Protein AF-A0A9P7X390-F1 (afdb_monomer_lite)

Sequence (134 aa):
MSRVDQLKHEDNSGTGEDWVKWQSAFENFVNLLHGNTTSLFPSQRLAAAAAGHPIPNIDLADQIVWQFLAALSAIGTQQQQMSVVAEVREMILQNVQAVHSGWVADQDEAALKLANVDILLRAIGLDHTMLIAS

Foldseek 3Di:
DDVVVVVVVPDPPDDPVRVVVVQVVLVVVLVVCQPPLQVVQPCSVCVVVCVPPDDPCSLVSRLVSLLVLLVSLLPDDPVSLVRSCVNCVVLLCVLLCCLVVVVAPDPVSNVSSLVSSQSSQVSNPHHSVVVVPD

pLDDT: mean 85.57, std 12.48, range [43.12, 97.25]

Radius of gyration: 16.92 Å; chains: 1; bounding box: 43×26×49 Å

Secondary structure (DSSP, 8-state):
--HHHHHHHS-S-S-HHHHHHHHHHHHHHHHHHTTTGGGGSHHHHHHHHHTTPPPTTHHHHHHHHHHHHHHHHHHS-HHHHHHHHHHTHHHHHHHHHHHHTT-SSSHHHHHHHHHHHHHHHHHTT--GGGGT--

Structure (mmCIF, N/CA/C/O backbone):
data_AF-A0A9P7X390-F1
#
_entry.id   AF-A0A9P7X390-F1
#
loop_
_atom_site.group_PDB
_atom_site.id
_atom_site.type_symbol
_atom_site.label_atom_id
_atom_site.label_alt_id
_atom_site.label_comp_id
_atom_site.label_asym_id
_atom_site.label_entity_id
_atom_site.label_seq_id
_atom_site.pdbx_PDB_ins_code
_atom_site.Cartn_x
_atom_site.Cartn_y
_atom_site.Cartn_z
_atom_site.occupancy
_atom_site.B_iso_or_equiv
_atom_site.auth_seq_id
_atom_site.auth_comp_id
_atom_site.auth_asym_id
_atom_site.auth_atom_id
_atom_site.pdbx_PDB_model_num
ATOM 1 N N . MET A 1 1 ? 7.776 -13.120 -6.414 1.00 47.81 1 MET A N 1
ATOM 2 C CA . MET A 1 1 ? 8.473 -12.650 -7.631 1.00 47.81 1 MET A CA 1
ATOM 3 C C . MET A 1 1 ? 7.511 -12.737 -8.800 1.00 47.81 1 MET A C 1
ATOM 5 O O . MET A 1 1 ? 6.904 -13.787 -8.981 1.00 47.81 1 MET A O 1
ATOM 9 N N . SER A 1 2 ? 7.308 -11.632 -9.520 1.00 65.25 2 SER A N 1
ATOM 10 C CA . SER A 1 2 ? 6.443 -11.588 -10.707 1.00 65.25 2 SER A CA 1
ATOM 11 C C . SER A 1 2 ? 7.126 -12.286 -11.892 1.00 65.25 2 SER A C 1
ATOM 13 O O . SER A 1 2 ? 8.353 -12.272 -11.980 1.00 65.25 2 SER A O 1
ATOM 15 N N . ARG A 1 3 ? 6.358 -12.870 -12.829 1.00 63.03 3 ARG A N 1
ATOM 16 C CA . ARG A 1 3 ? 6.911 -13.528 -14.036 1.00 63.03 3 ARG A CA 1
ATOM 17 C C . ARG A 1 3 ? 7.786 -12.596 -14.875 1.00 63.03 3 ARG A C 1
ATOM 19 O O . ARG A 1 3 ? 8.716 -13.050 -15.524 1.00 63.03 3 ARG A O 1
ATOM 26 N N . VAL A 1 4 ? 7.507 -11.295 -14.840 1.00 61.97 4 VAL A N 1
ATOM 27 C CA . VAL A 1 4 ? 8.311 -10.282 -15.535 1.00 61.97 4 VAL A CA 1
ATOM 28 C C . VAL A 1 4 ? 9.718 -10.186 -14.946 1.00 61.97 4 VAL A C 1
ATOM 30 O O . VAL A 1 4 ? 10.680 -10.054 -15.693 1.00 61.97 4 VAL A O 1
ATOM 33 N N . ASP A 1 5 ? 9.862 -10.304 -13.626 1.00 59.72 5 ASP A N 1
ATOM 34 C CA . ASP A 1 5 ? 11.185 -10.288 -12.996 1.00 59.72 5 ASP A CA 1
ATOM 35 C C . ASP A 1 5 ? 11.953 -11.580 -13.262 1.00 59.72 5 ASP A C 1
ATOM 37 O O . ASP A 1 5 ? 13.169 -11.546 -13.412 1.00 59.72 5 ASP A O 1
ATOM 41 N N . GLN A 1 6 ? 11.255 -12.709 -13.408 1.00 60.59 6 GLN A N 1
ATOM 42 C CA . GLN A 1 6 ? 11.877 -13.962 -13.847 1.00 60.59 6 GLN A CA 1
ATOM 43 C C . GLN A 1 6 ? 12.430 -13.834 -15.274 1.00 60.59 6 GLN A C 1
ATOM 45 O O . GLN A 1 6 ? 13.585 -14.171 -15.507 1.00 60.59 6 GLN A O 1
ATOM 50 N N . LEU A 1 7 ? 11.668 -13.225 -16.190 1.00 56.97 7 LEU A N 1
ATOM 51 C CA . LEU A 1 7 ? 12.106 -12.982 -17.571 1.00 56.97 7 LEU A CA 1
ATOM 52 C C . LEU A 1 7 ? 13.285 -12.000 -17.682 1.00 56.97 7 LEU A C 1
ATOM 54 O O . LEU A 1 7 ? 14.071 -12.100 -18.616 1.00 56.97 7 LEU A O 1
ATOM 58 N N . LYS A 1 8 ? 13.446 -11.069 -16.733 1.00 57.38 8 LYS A N 1
ATOM 59 C CA . LYS A 1 8 ? 14.628 -10.187 -16.675 1.00 57.38 8 LYS A CA 1
ATOM 60 C C . LYS A 1 8 ? 15.903 -10.917 -16.246 1.00 57.38 8 LYS A C 1
ATOM 62 O O . LYS A 1 8 ? 16.994 -10.457 -16.573 1.00 57.38 8 LYS A O 1
ATOM 67 N N . HIS A 1 9 ? 15.775 -12.000 -15.477 1.00 56.16 9 HIS A N 1
ATOM 68 C CA . HIS A 1 9 ? 16.908 -12.754 -14.939 1.00 56.16 9 HIS A CA 1
ATOM 69 C C . HIS A 1 9 ? 17.288 -13.980 -15.790 1.00 56.16 9 HIS A C 1
ATOM 71 O O . HIS A 1 9 ? 18.435 -14.417 -15.722 1.00 56.16 9 HIS A O 1
ATOM 77 N N . GLU A 1 10 ? 16.371 -14.516 -16.601 1.00 55.31 10 GLU A N 1
ATOM 78 C CA . GLU A 1 10 ? 16.566 -15.717 -17.433 1.00 55.31 10 GLU A CA 1
ATOM 79 C C . GLU A 1 10 ? 17.129 -15.420 -18.837 1.00 55.31 10 GLU A C 1
ATOM 81 O O . GLU A 1 10 ? 16.557 -15.827 -19.836 1.00 55.31 10 GLU A O 1
ATOM 86 N N . ASP A 1 11 ? 18.290 -14.773 -18.932 1.00 50.97 11 ASP A N 1
ATOM 87 C CA . ASP A 1 11 ? 18.944 -14.404 -20.201 1.00 50.97 11 ASP A CA 1
ATOM 88 C C . ASP A 1 11 ? 18.262 -13.277 -21.001 1.00 50.97 11 ASP A C 1
ATOM 90 O O . ASP A 1 11 ? 17.048 -13.189 -21.177 1.00 50.97 11 ASP A O 1
ATOM 94 N N . ASN A 1 12 ? 19.130 -12.424 -21.541 1.00 52.00 12 ASN A N 1
ATOM 95 C CA . ASN A 1 12 ? 18.945 -11.344 -22.509 1.00 52.00 12 ASN A CA 1
ATOM 96 C C . ASN A 1 12 ? 18.047 -11.714 -23.722 1.00 52.00 12 ASN A C 1
ATOM 98 O O . ASN A 1 12 ? 18.535 -11.859 -24.842 1.00 52.00 12 ASN A O 1
ATOM 102 N N . SER A 1 13 ? 16.741 -11.893 -23.507 1.00 54.81 13 SER A N 1
A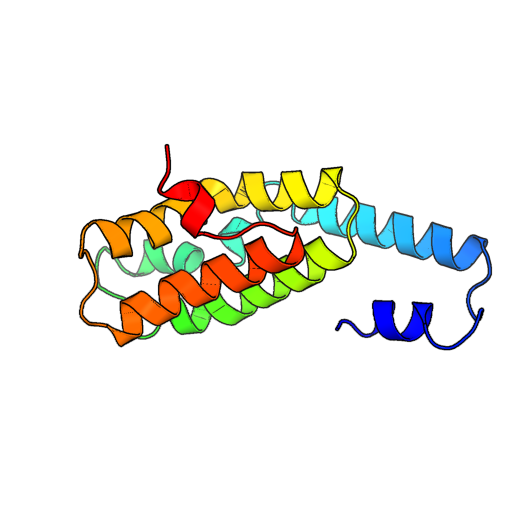TOM 103 C CA . SER A 1 13 ? 15.776 -12.419 -24.489 1.00 54.81 13 SER A CA 1
ATOM 104 C C . SER A 1 13 ? 14.818 -11.367 -25.061 1.00 54.81 13 SER A C 1
ATOM 106 O O . SER A 1 13 ? 14.140 -11.635 -26.051 1.00 54.81 13 SER A O 1
ATOM 108 N N . GLY A 1 14 ? 14.787 -10.159 -24.490 1.00 56.78 14 GLY A N 1
ATOM 109 C CA . GLY A 1 14 ? 14.093 -9.002 -25.058 1.00 56.78 14 GLY A CA 1
ATOM 110 C C . GLY A 1 14 ? 15.072 -8.073 -25.767 1.00 56.78 14 GLY A C 1
ATOM 111 O O . GLY A 1 14 ? 16.118 -7.728 -25.217 1.00 56.78 14 GLY A O 1
ATOM 112 N N . THR A 1 15 ? 14.738 -7.632 -26.978 1.00 69.94 15 THR A N 1
ATOM 113 C CA . THR A 1 15 ? 15.478 -6.530 -27.604 1.00 69.94 15 THR A CA 1
ATOM 114 C C . THR A 1 15 ? 15.272 -5.247 -26.791 1.00 69.94 15 THR A C 1
ATOM 116 O O . THR A 1 15 ? 14.284 -5.109 -26.066 1.00 69.94 15 THR A O 1
ATOM 119 N N . GLY A 1 16 ? 16.170 -4.262 -26.916 1.00 75.75 16 GLY A N 1
ATOM 120 C CA . GLY A 1 16 ? 15.984 -2.964 -26.249 1.00 75.75 16 GLY A CA 1
ATOM 121 C C . GLY A 1 16 ? 14.634 -2.304 -26.580 1.00 75.75 16 GLY A C 1
ATOM 122 O O . GLY A 1 16 ? 14.065 -1.609 -25.744 1.00 75.75 16 GLY A O 1
ATOM 123 N N . GLU A 1 17 ? 14.080 -2.584 -27.763 1.00 81.50 17 GLU A N 1
ATOM 124 C CA . GLU A 1 17 ? 12.748 -2.141 -28.181 1.00 81.50 17 GLU A CA 1
ATOM 125 C C . GLU A 1 17 ? 11.619 -2.817 -27.382 1.00 81.50 17 GLU A C 1
ATOM 127 O O . GLU A 1 17 ? 10.659 -2.151 -26.990 1.00 81.50 17 GLU A O 1
ATOM 132 N N . ASP A 1 18 ? 11.734 -4.116 -27.093 1.00 84.62 18 ASP A N 1
ATOM 133 C CA . ASP A 1 18 ? 10.741 -4.858 -26.304 1.00 84.62 18 ASP A CA 1
ATOM 134 C C . ASP A 1 18 ? 10.670 -4.337 -24.868 1.00 84.62 18 ASP A C 1
ATOM 136 O O . ASP A 1 18 ? 9.584 -4.195 -24.302 1.00 84.62 18 ASP A O 1
ATOM 140 N N . TRP A 1 19 ? 11.823 -3.978 -24.300 1.00 81.88 19 TRP A N 1
ATOM 141 C CA . TRP A 1 19 ? 11.893 -3.383 -22.969 1.00 81.88 19 TRP A CA 1
ATOM 142 C C . TRP A 1 19 ? 11.249 -1.993 -22.916 1.00 81.88 19 TRP A C 1
ATOM 144 O O . TRP A 1 19 ? 10.497 -1.694 -21.989 1.00 81.88 19 TRP A O 1
ATOM 154 N N . VAL A 1 20 ? 11.467 -1.164 -23.942 1.00 88.06 20 VAL A N 1
ATOM 155 C CA . VAL A 1 20 ? 10.802 0.143 -24.064 1.00 88.06 20 VAL A CA 1
ATOM 156 C C . VAL A 1 20 ? 9.285 -0.025 -24.176 1.00 88.06 20 VAL A C 1
ATOM 158 O O . VAL A 1 20 ? 8.542 0.654 -23.471 1.00 88.06 20 VAL A O 1
ATOM 161 N N . LYS A 1 21 ? 8.809 -0.967 -25.001 1.00 89.75 21 LYS A N 1
ATOM 162 C CA . LYS A 1 21 ? 7.371 -1.266 -25.126 1.00 89.75 21 LYS A CA 1
ATOM 163 C C . LYS A 1 21 ? 6.769 -1.731 -23.804 1.00 89.75 21 LYS A C 1
ATOM 165 O O . LYS A 1 21 ? 5.686 -1.274 -23.440 1.00 89.75 21 LYS A O 1
ATOM 170 N N . TRP A 1 22 ? 7.462 -2.616 -23.086 1.00 88.38 22 TRP A N 1
ATOM 171 C CA . TRP A 1 22 ? 7.036 -3.070 -21.765 1.00 88.38 22 TRP A CA 1
ATOM 172 C C . TRP A 1 22 ? 6.936 -1.902 -20.783 1.00 88.38 22 TRP A C 1
ATOM 174 O O . TRP A 1 22 ? 5.910 -1.754 -20.122 1.00 88.38 22 TRP A O 1
ATOM 184 N N . GLN A 1 23 ? 7.957 -1.043 -20.737 1.00 88.50 23 GLN A N 1
ATOM 185 C CA . GLN A 1 23 ? 7.997 0.107 -19.838 1.00 88.50 23 GLN A CA 1
ATOM 186 C C . GLN A 1 23 ? 6.837 1.068 -20.122 1.00 88.50 23 GLN A C 1
ATOM 188 O O . GLN A 1 23 ? 6.128 1.460 -19.199 1.00 88.50 23 GLN A O 1
ATOM 193 N N . SER A 1 24 ? 6.566 1.377 -21.394 1.00 92.25 24 SER A N 1
ATOM 194 C CA . SER A 1 24 ? 5.420 2.212 -21.771 1.00 92.25 24 SER A CA 1
ATOM 195 C C . SER A 1 24 ? 4.075 1.561 -21.429 1.00 92.25 24 SER A C 1
ATOM 197 O O . SER A 1 24 ? 3.159 2.239 -20.967 1.00 92.25 24 SER A O 1
ATOM 199 N N . ALA A 1 25 ? 3.927 0.248 -21.630 1.00 92.69 25 ALA A N 1
ATOM 200 C CA . ALA A 1 25 ? 2.711 -0.470 -21.246 1.00 92.69 25 ALA A CA 1
ATOM 201 C C . ALA A 1 25 ? 2.499 -0.452 -19.724 1.00 92.69 25 ALA A C 1
ATOM 203 O O . ALA A 1 25 ? 1.380 -0.238 -19.257 1.00 92.69 25 ALA A O 1
ATOM 204 N N . PHE A 1 26 ? 3.577 -0.625 -18.958 1.00 90.75 26 PHE A N 1
ATOM 205 C CA . PHE A 1 26 ? 3.567 -0.551 -17.504 1.00 90.75 26 PHE A CA 1
ATOM 206 C C . PHE A 1 26 ? 3.204 0.851 -17.004 1.00 90.75 26 PHE A C 1
ATOM 208 O O . PHE A 1 26 ? 2.325 0.993 -16.158 1.00 90.75 26 PHE A O 1
ATOM 215 N N . GLU A 1 27 ? 3.815 1.895 -17.564 1.00 91.88 27 GLU A N 1
ATOM 216 C CA . GLU A 1 27 ? 3.492 3.289 -17.245 1.00 91.88 27 GLU A CA 1
ATOM 217 C C . GLU A 1 27 ? 2.024 3.606 -17.518 1.00 91.88 27 GLU A C 1
ATOM 219 O O . GLU A 1 27 ? 1.34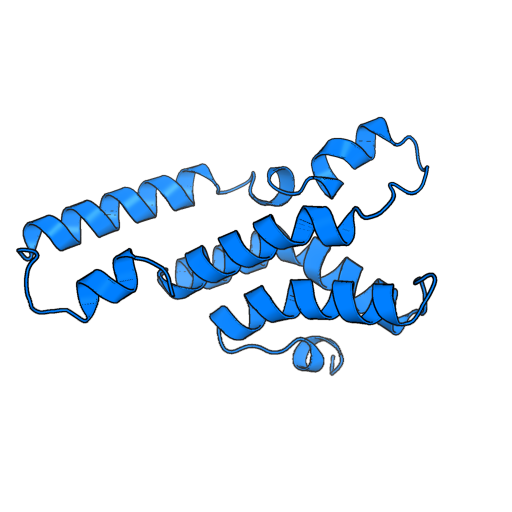2 4.151 -16.653 1.00 91.88 27 GLU A O 1
ATOM 224 N N . ASN A 1 28 ? 1.507 3.199 -18.679 1.00 93.56 28 ASN A N 1
ATOM 225 C CA . ASN A 1 28 ? 0.094 3.367 -19.007 1.00 93.56 28 ASN A CA 1
ATOM 226 C C . ASN A 1 28 ? -0.813 2.642 -18.009 1.00 93.56 28 ASN A C 1
ATOM 228 O O . ASN A 1 28 ? -1.823 3.197 -17.587 1.00 93.56 28 ASN A O 1
ATOM 232 N N . PHE A 1 29 ? -0.451 1.426 -17.599 1.00 91.81 29 PHE A N 1
ATOM 233 C CA . PHE A 1 29 ? -1.207 0.679 -16.601 1.00 91.81 29 PHE A CA 1
ATOM 234 C C . PHE A 1 29 ? -1.225 1.381 -15.237 1.00 91.81 29 PHE A C 1
ATOM 236 O O . PHE A 1 29 ? -2.294 1.560 -14.659 1.00 91.81 29 PHE A O 1
ATOM 243 N N . VAL A 1 30 ? -0.072 1.840 -14.746 1.00 89.75 30 VAL A N 1
ATOM 244 C CA . VAL A 1 30 ? 0.013 2.590 -13.481 1.00 89.75 30 VAL A CA 1
ATOM 245 C C . VAL A 1 30 ? -0.788 3.893 -13.561 1.00 89.75 30 VAL A C 1
ATOM 247 O O . VAL A 1 30 ? -1.512 4.225 -12.625 1.00 89.75 30 VAL A O 1
ATOM 250 N N . ASN A 1 31 ? -0.745 4.592 -14.697 1.00 91.00 31 ASN A N 1
ATOM 251 C CA . ASN A 1 31 ? -1.530 5.808 -14.919 1.00 91.00 31 ASN A CA 1
ATOM 252 C C . ASN A 1 31 ? -3.047 5.555 -14.920 1.00 91.00 31 ASN A C 1
ATOM 254 O O . ASN A 1 31 ? -3.807 6.443 -14.546 1.00 91.00 31 ASN A O 1
ATOM 258 N N . LEU A 1 32 ? -3.503 4.363 -15.320 1.00 91.75 32 LEU A N 1
ATOM 259 C CA . LEU A 1 32 ? -4.921 3.987 -15.239 1.00 91.75 32 LEU A CA 1
ATOM 260 C C . LEU A 1 32 ? -5.370 3.699 -13.804 1.00 91.75 32 LEU A C 1
ATOM 262 O O . LEU A 1 32 ? -6.527 3.937 -13.465 1.00 91.75 32 LEU A O 1
ATOM 266 N N . LEU A 1 33 ? -4.472 3.168 -12.973 1.00 90.38 33 LEU A N 1
ATOM 267 C CA . LEU A 1 33 ? -4.752 2.924 -11.557 1.00 90.38 33 LEU A CA 1
ATOM 268 C C . LEU A 1 33 ? -4.786 4.219 -10.746 1.00 90.38 33 LEU A C 1
ATOM 270 O O . LEU A 1 33 ? -5.501 4.298 -9.746 1.00 90.38 33 LEU A O 1
ATOM 274 N N . HIS A 1 34 ? -4.052 5.229 -11.209 1.00 88.31 34 HIS A N 1
ATOM 275 C CA . HIS A 1 34 ? -3.932 6.512 -10.543 1.00 88.31 34 HIS A CA 1
ATOM 276 C C . HIS A 1 34 ? -5.298 7.137 -10.220 1.00 88.31 34 HIS A C 1
ATOM 278 O O . HIS A 1 34 ? -6.195 7.227 -11.062 1.00 88.31 34 HIS A O 1
ATOM 284 N N . GLY A 1 35 ? -5.461 7.568 -8.973 1.00 89.56 35 GLY A N 1
ATOM 285 C CA . GLY A 1 35 ? -6.701 8.148 -8.452 1.00 89.56 35 GLY A CA 1
ATOM 286 C C . GLY A 1 35 ? -7.813 7.139 -8.145 1.00 89.56 35 GLY A C 1
ATOM 287 O O . GLY A 1 35 ? -8.853 7.539 -7.628 1.00 89.56 35 GLY A O 1
ATOM 288 N N . ASN A 1 36 ? -7.613 5.846 -8.422 1.00 91.38 36 ASN A N 1
ATOM 289 C CA . ASN A 1 36 ? -8.594 4.789 -8.164 1.00 91.38 36 ASN A CA 1
ATOM 290 C C . ASN A 1 36 ? -8.006 3.579 -7.420 1.00 91.38 36 ASN A C 1
ATOM 292 O O . ASN A 1 36 ? -8.726 2.600 -7.210 1.00 91.38 36 ASN A O 1
ATOM 296 N N . THR A 1 37 ? -6.744 3.616 -6.981 1.00 92.69 37 THR A N 1
ATOM 297 C CA . THR A 1 37 ? -6.080 2.469 -6.337 1.00 92.69 37 THR A CA 1
ATOM 298 C C . THR A 1 37 ? -6.845 1.940 -5.120 1.00 92.69 37 THR A C 1
ATOM 300 O O . THR A 1 37 ? -6.975 0.729 -4.947 1.00 92.69 37 THR A O 1
ATOM 303 N N . THR A 1 38 ? -7.442 2.817 -4.309 1.00 94.00 38 THR A N 1
ATOM 304 C CA . THR A 1 38 ? -8.238 2.415 -3.136 1.00 94.00 38 THR A CA 1
ATOM 305 C C . THR A 1 38 ? -9.505 1.638 -3.513 1.00 94.00 38 THR A C 1
ATOM 307 O O . THR A 1 38 ? -9.932 0.761 -2.769 1.00 94.00 38 THR A O 1
ATOM 310 N N . SER A 1 39 ? -10.073 1.858 -4.704 1.00 93.62 39 SER A N 1
ATOM 311 C CA . SER A 1 39 ? -11.258 1.121 -5.179 1.00 93.62 39 SER A CA 1
ATOM 312 C C . SER A 1 39 ? -10.987 -0.366 -5.454 1.00 93.62 39 SER A C 1
ATOM 314 O O . SER A 1 39 ? -11.919 -1.178 -5.520 1.00 93.62 39 SER A O 1
ATOM 316 N N . LEU A 1 40 ? -9.710 -0.755 -5.573 1.00 94.25 40 LEU A N 1
ATOM 317 C CA . LEU A 1 40 ? -9.303 -2.150 -5.729 1.00 94.25 40 LEU A CA 1
ATOM 318 C C . LEU A 1 40 ? -9.566 -2.972 -4.465 1.00 94.25 40 LEU A C 1
ATOM 320 O O . LEU A 1 40 ? -9.791 -4.179 -4.572 1.00 94.25 40 LEU A O 1
ATOM 324 N N . PHE A 1 41 ? -9.617 -2.337 -3.295 1.00 95.50 41 PHE A N 1
ATOM 325 C CA . PHE A 1 41 ? -9.847 -3.004 -2.019 1.00 95.50 41 PHE A CA 1
ATOM 326 C C . PHE A 1 41 ? -11.316 -3.412 -1.844 1.00 95.50 41 PHE A C 1
ATOM 328 O O . PHE A 1 41 ? -12.210 -2.558 -1.918 1.00 95.50 41 PHE A O 1
ATOM 335 N N . PRO A 1 42 ? -11.604 -4.708 -1.607 1.00 94.31 42 PRO A N 1
ATOM 336 C CA . PRO A 1 42 ? -12.925 -5.158 -1.183 1.00 94.31 42 PRO A CA 1
ATOM 337 C C . PRO A 1 42 ? -13.505 -4.339 -0.026 1.00 94.31 42 PRO A C 1
ATOM 339 O O . PRO A 1 42 ? -14.679 -3.975 -0.101 1.00 94.31 42 PRO A O 1
ATOM 342 N N . SER A 1 43 ? -12.699 -3.993 0.986 1.00 92.25 43 SER A N 1
ATOM 343 C CA . SER A 1 43 ? -13.133 -3.154 2.114 1.00 92.25 43 SER A CA 1
ATOM 344 C C . SER A 1 43 ? -13.727 -1.824 1.663 1.00 92.25 43 SER A C 1
ATOM 346 O O . SER A 1 43 ? -14.829 -1.471 2.075 1.00 92.25 43 SER A O 1
ATOM 348 N N . GLN A 1 44 ? -13.054 -1.123 0.751 1.00 92.19 44 GLN A N 1
ATOM 349 C CA . GLN A 1 44 ? -13.486 0.183 0.254 1.00 92.19 44 GLN A CA 1
ATOM 350 C C . GLN A 1 44 ? -14.761 0.086 -0.583 1.00 92.19 44 GLN A C 1
ATOM 352 O O . GLN A 1 44 ? -15.652 0.926 -0.465 1.00 92.19 44 GLN A O 1
ATOM 357 N N . ARG A 1 45 ? -14.900 -0.969 -1.394 1.00 91.38 45 ARG A N 1
ATOM 358 C CA . ARG A 1 45 ? -16.121 -1.178 -2.189 1.00 91.38 45 ARG A CA 1
ATOM 359 C C . ARG A 1 45 ? -17.324 -1.545 -1.331 1.00 91.38 45 ARG A C 1
ATOM 361 O O . ARG A 1 45 ? -18.444 -1.143 -1.637 1.00 91.38 45 ARG A O 1
ATOM 368 N N . LEU A 1 46 ? -17.105 -2.333 -0.282 1.00 89.50 46 LEU A N 1
ATOM 369 C CA . LEU A 1 46 ? -18.177 -2.846 0.564 1.00 89.50 46 LEU A CA 1
ATOM 370 C C . LEU A 1 46 ? -18.512 -1.922 1.739 1.00 89.50 46 LEU A C 1
ATOM 372 O O . LEU A 1 46 ? -19.601 -2.051 2.290 1.00 89.50 46 LEU A O 1
ATOM 376 N N . ALA A 1 47 ? -17.650 -0.963 2.088 1.00 84.19 47 ALA A N 1
ATOM 377 C CA . ALA A 1 47 ? -17.879 -0.016 3.181 1.00 84.19 47 ALA A CA 1
ATOM 378 C C . ALA A 1 47 ? -19.233 0.707 3.064 1.00 84.19 47 ALA A C 1
ATOM 380 O O . ALA A 1 47 ? -19.973 0.805 4.043 1.00 84.19 47 ALA A O 1
ATOM 381 N N . ALA A 1 48 ? -19.600 1.143 1.854 1.00 74.75 48 ALA A N 1
ATOM 382 C CA . ALA A 1 48 ? -20.889 1.788 1.602 1.00 74.75 48 ALA A CA 1
ATOM 383 C C . ALA A 1 48 ? -22.082 0.827 1.771 1.00 74.75 48 ALA A C 1
ATOM 385 O O . ALA A 1 48 ? -23.143 1.234 2.238 1.00 74.75 48 ALA A O 1
ATOM 386 N N . ALA A 1 49 ? -21.907 -0.450 1.419 1.00 80.50 49 ALA A N 1
ATOM 387 C CA . ALA A 1 49 ? -22.948 -1.473 1.522 1.00 80.50 49 ALA A CA 1
ATOM 388 C C . ALA A 1 49 ? -23.125 -2.003 2.954 1.00 80.50 49 ALA A C 1
ATOM 390 O O . ALA A 1 49 ? -24.211 -2.445 3.319 1.00 80.50 49 ALA A O 1
ATOM 391 N N . ALA A 1 50 ? -22.072 -1.949 3.770 1.00 81.81 50 ALA A N 1
ATOM 392 C CA . ALA A 1 50 ? -22.065 -2.505 5.116 1.00 81.81 50 ALA A CA 1
ATOM 393 C C . ALA A 1 50 ? -22.847 -1.668 6.138 1.00 81.81 50 ALA A C 1
ATOM 395 O O . ALA A 1 50 ? -23.165 -2.177 7.209 1.00 81.81 50 ALA A O 1
ATOM 396 N N . ALA A 1 51 ? -23.165 -0.401 5.842 1.00 80.81 51 ALA A N 1
ATOM 397 C CA . ALA A 1 51 ? -23.931 0.484 6.730 1.00 80.81 51 ALA A CA 1
ATOM 398 C C . ALA A 1 51 ? -23.431 0.461 8.195 1.00 80.81 51 ALA A C 1
ATOM 400 O O . ALA A 1 51 ? -24.220 0.397 9.137 1.00 80.81 51 ALA A O 1
ATOM 401 N N . GLY A 1 52 ? -22.107 0.435 8.386 1.00 75.19 52 GLY A N 1
ATOM 402 C CA . GLY A 1 52 ? -21.465 0.387 9.705 1.00 75.19 52 GLY A CA 1
ATOM 403 C C . GLY A 1 52 ? -21.410 -0.992 10.375 1.00 75.19 52 GLY A C 1
ATOM 404 O O . GLY A 1 52 ? -20.936 -1.086 11.503 1.00 75.19 52 GLY A O 1
ATOM 405 N N . HIS A 1 53 ? -21.862 -2.059 9.713 1.00 78.88 53 HIS A N 1
ATOM 406 C CA . HIS A 1 53 ? -21.739 -3.421 10.228 1.00 78.88 53 HIS A CA 1
ATOM 407 C C . HIS A 1 53 ? -20.352 -3.993 9.899 1.00 78.88 53 HIS A C 1
ATOM 409 O O . HIS A 1 53 ? -19.881 -3.824 8.770 1.00 78.88 53 HIS A O 1
ATOM 415 N N . PRO A 1 54 ? -19.694 -4.694 10.840 1.00 78.81 54 PRO A N 1
ATOM 416 C CA . PRO A 1 54 ? -18.427 -5.360 10.564 1.00 78.81 54 PRO A CA 1
ATOM 417 C C . PRO A 1 54 ? -18.591 -6.384 9.439 1.00 78.81 54 PRO A C 1
ATOM 419 O O . PRO A 1 54 ? -19.475 -7.242 9.493 1.00 78.81 54 PRO A O 1
ATOM 422 N N . ILE A 1 55 ? -17.731 -6.307 8.424 1.00 85.44 55 ILE A N 1
ATOM 423 C CA . ILE A 1 55 ? -17.679 -7.312 7.364 1.00 85.44 55 ILE A CA 1
ATOM 424 C C . ILE A 1 55 ? -16.688 -8.396 7.807 1.00 85.44 55 ILE A C 1
ATOM 426 O O . ILE A 1 55 ? -15.512 -8.087 8.016 1.00 85.44 55 ILE A O 1
ATOM 430 N N . PRO A 1 56 ? -17.116 -9.661 7.953 1.00 84.12 56 PRO A N 1
ATOM 431 C CA . PRO A 1 56 ? -16.224 -10.727 8.387 1.00 84.12 56 PRO A CA 1
ATOM 432 C C . PRO A 1 56 ? -15.113 -10.966 7.356 1.00 84.12 56 PRO A C 1
ATOM 434 O O . PRO A 1 56 ? -15.364 -10.952 6.151 1.00 84.12 56 PRO A O 1
ATOM 437 N N . ASN A 1 57 ? -13.895 -11.235 7.836 1.00 87.06 57 ASN A N 1
ATOM 438 C CA . ASN A 1 57 ? -12.714 -11.548 7.018 1.00 87.06 57 ASN A CA 1
ATOM 439 C C . ASN A 1 57 ? -12.340 -10.472 5.981 1.00 87.06 57 ASN A C 1
ATOM 441 O O . ASN A 1 57 ? -11.705 -10.781 4.971 1.00 87.06 57 ASN A O 1
ATOM 445 N N . ILE A 1 58 ? -12.725 -9.213 6.201 1.00 91.25 58 ILE A N 1
ATOM 446 C CA . ILE A 1 58 ? -12.486 -8.154 5.216 1.00 91.25 58 ILE A CA 1
ATOM 447 C C . ILE A 1 58 ? -10.996 -7.842 5.029 1.00 91.25 58 ILE A C 1
ATOM 449 O O . ILE A 1 58 ? -10.550 -7.668 3.899 1.00 91.25 58 ILE A O 1
ATOM 453 N N . ASP A 1 59 ? -10.204 -7.893 6.103 1.00 91.88 59 ASP A N 1
ATOM 454 C CA . ASP A 1 59 ? -8.747 -7.732 6.033 1.00 91.88 59 ASP A CA 1
ATOM 455 C C . ASP A 1 59 ? -8.073 -8.864 5.246 1.00 91.88 59 ASP A C 1
ATOM 457 O O . ASP A 1 59 ? -7.099 -8.641 4.525 1.00 91.88 59 ASP A O 1
ATOM 461 N N . LEU A 1 60 ? -8.615 -10.084 5.335 1.00 93.75 60 LEU A N 1
ATOM 462 C CA . LEU A 1 60 ? -8.138 -11.222 4.551 1.00 93.75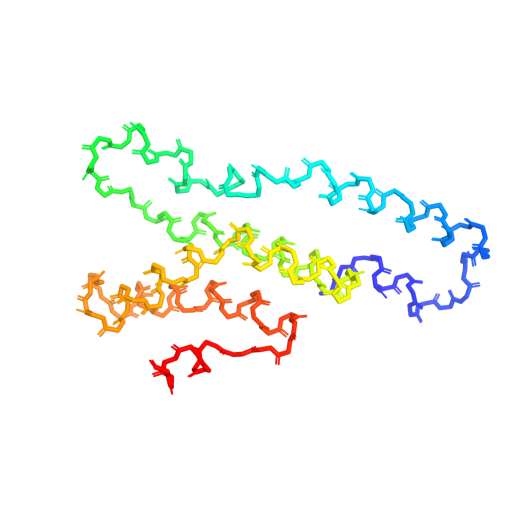 60 LEU A CA 1
ATOM 463 C C . LEU A 1 60 ? -8.477 -11.038 3.068 1.00 93.75 60 LEU A C 1
ATOM 465 O O . LEU A 1 60 ? -7.658 -11.333 2.201 1.00 93.75 60 LEU A O 1
ATOM 469 N N . ALA A 1 61 ? -9.668 -10.517 2.765 1.00 94.00 61 ALA A N 1
ATOM 470 C CA . ALA A 1 61 ? -10.066 -10.213 1.394 1.00 94.00 61 ALA A CA 1
ATOM 471 C C . ALA A 1 61 ? -9.191 -9.111 0.768 1.00 94.00 61 ALA A C 1
ATOM 473 O O . ALA A 1 61 ? -8.869 -9.182 -0.418 1.00 94.00 61 ALA A O 1
ATOM 474 N N . ASP A 1 62 ? -8.767 -8.125 1.559 1.00 96.19 62 ASP A N 1
ATOM 475 C CA . ASP A 1 62 ? -7.875 -7.049 1.122 1.00 96.19 62 ASP A CA 1
ATOM 476 C C . ASP A 1 62 ? -6.434 -7.524 0.855 1.00 96.19 62 ASP A C 1
ATOM 478 O O . ASP A 1 62 ? -5.704 -6.878 0.099 1.00 96.19 62 ASP A O 1
ATOM 482 N N . GLN A 1 63 ? -6.015 -8.668 1.409 1.00 96.25 63 GLN A N 1
ATOM 483 C CA . GLN A 1 63 ? -4.643 -9.179 1.296 1.00 96.25 63 GLN A CA 1
ATOM 484 C C . GLN A 1 63 ? -4.167 -9.319 -0.157 1.00 96.25 63 GLN A C 1
ATOM 486 O O . GLN A 1 63 ? -3.019 -8.996 -0.468 1.00 96.25 63 GLN A O 1
ATOM 491 N N . ILE A 1 64 ? -5.033 -9.768 -1.072 1.00 96.06 64 ILE A N 1
ATOM 492 C CA . ILE A 1 64 ? -4.660 -9.922 -2.487 1.00 96.06 64 ILE A CA 1
ATOM 493 C C . ILE A 1 64 ? -4.326 -8.576 -3.138 1.00 96.06 64 ILE A C 1
ATOM 495 O O . ILE A 1 64 ? -3.457 -8.501 -4.006 1.00 96.06 64 ILE A O 1
ATOM 499 N N . VAL A 1 65 ? -4.980 -7.503 -2.694 1.00 97.00 65 VAL A N 1
ATOM 500 C CA . VAL A 1 65 ? -4.743 -6.150 -3.196 1.00 97.00 65 VAL A CA 1
ATOM 501 C C . VAL A 1 65 ? -3.421 -5.628 -2.652 1.00 97.00 65 VAL A C 1
ATOM 503 O O . VAL A 1 65 ? -2.613 -5.122 -3.424 1.00 97.00 65 VAL A O 1
ATOM 506 N N . TRP A 1 66 ? -3.133 -5.852 -1.368 1.00 97.25 66 TRP A N 1
ATOM 507 C CA . TRP A 1 66 ? -1.821 -5.550 -0.789 1.00 97.25 66 TRP A CA 1
ATOM 508 C C . TRP A 1 66 ? -0.683 -6.268 -1.523 1.00 97.25 66 TRP A C 1
ATOM 510 O O . TRP A 1 66 ? 0.308 -5.644 -1.898 1.00 97.25 66 TRP A O 1
ATOM 520 N N . GLN A 1 67 ? -0.844 -7.563 -1.808 1.00 96.50 67 GLN A N 1
ATOM 521 C CA . GLN A 1 67 ? 0.129 -8.345 -2.577 1.00 96.50 67 GLN A CA 1
ATOM 522 C C . GLN A 1 67 ? 0.285 -7.836 -4.014 1.00 96.50 67 GLN A C 1
ATOM 524 O O . GLN A 1 67 ? 1.403 -7.765 -4.527 1.00 96.50 67 GLN A O 1
ATOM 529 N N . PHE A 1 68 ? -0.820 -7.466 -4.662 1.00 95.81 68 PHE A N 1
ATOM 530 C CA . PHE A 1 68 ? -0.799 -6.882 -5.997 1.00 95.81 68 PHE A CA 1
ATOM 531 C C . PHE A 1 68 ? -0.025 -5.556 -6.020 1.00 95.81 68 PHE A C 1
ATOM 533 O O . PHE A 1 68 ? 0.864 -5.392 -6.852 1.00 95.81 68 PHE A O 1
ATOM 540 N N . LEU A 1 69 ? -0.294 -4.644 -5.082 1.00 95.69 69 LEU A N 1
ATOM 541 C CA . LEU A 1 69 ? 0.403 -3.357 -4.991 1.00 95.69 69 LEU A CA 1
ATOM 542 C C . LEU A 1 69 ? 1.880 -3.515 -4.629 1.00 95.69 69 LEU A C 1
ATOM 544 O O . LEU A 1 69 ? 2.714 -2.768 -5.138 1.00 95.69 69 LEU A O 1
ATOM 548 N N . ALA A 1 70 ? 2.221 -4.505 -3.806 1.00 94.62 70 ALA A N 1
ATOM 549 C CA . ALA A 1 70 ? 3.607 -4.852 -3.515 1.00 94.62 70 ALA A CA 1
ATOM 550 C C . ALA A 1 70 ? 4.336 -5.344 -4.771 1.00 94.62 70 ALA A C 1
ATOM 552 O O . ALA A 1 70 ? 5.427 -4.871 -5.081 1.00 94.62 70 ALA A O 1
ATOM 553 N N . ALA A 1 71 ? 3.715 -6.243 -5.541 1.00 93.62 71 ALA A N 1
ATOM 554 C CA . ALA A 1 71 ? 4.272 -6.711 -6.806 1.00 93.62 71 ALA A CA 1
ATOM 555 C C . ALA A 1 71 ? 4.401 -5.575 -7.833 1.00 93.62 71 ALA A C 1
ATOM 557 O O . ALA A 1 71 ? 5.404 -5.510 -8.540 1.00 93.62 71 ALA A O 1
ATOM 558 N N . LEU A 1 72 ? 3.419 -4.670 -7.888 1.00 93.06 72 LEU A N 1
ATOM 559 C CA . LEU A 1 72 ? 3.436 -3.490 -8.751 1.00 93.06 72 LEU A CA 1
ATOM 560 C C . LEU A 1 72 ? 4.575 -2.534 -8.379 1.00 93.06 72 LEU A C 1
ATOM 562 O O . LEU A 1 72 ? 5.309 -2.068 -9.247 1.00 93.06 72 LEU A O 1
ATOM 566 N N . SER A 1 73 ? 4.746 -2.278 -7.083 1.00 91.81 73 SER A N 1
ATOM 567 C CA . SER A 1 73 ? 5.797 -1.408 -6.553 1.00 91.81 73 SER A CA 1
ATOM 568 C C . SER A 1 73 ? 7.190 -1.995 -6.783 1.00 91.81 73 SER A C 1
ATOM 570 O O . SER A 1 73 ? 8.097 -1.271 -7.186 1.00 91.81 73 SER A O 1
ATOM 572 N N . ALA A 1 74 ? 7.357 -3.310 -6.609 1.00 90.12 74 ALA A N 1
ATOM 573 C CA . ALA A 1 74 ? 8.640 -3.990 -6.787 1.00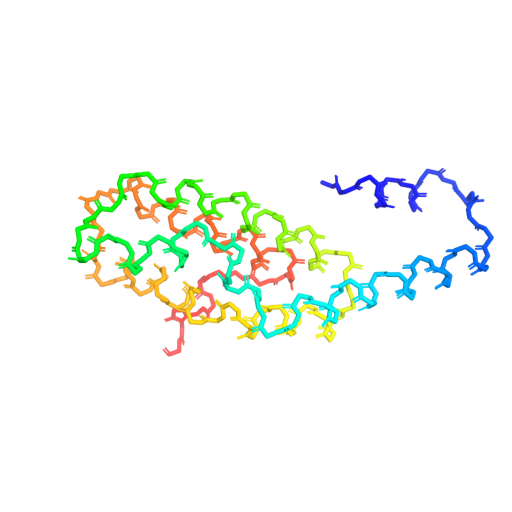 90.12 74 ALA A CA 1
ATOM 574 C C . ALA A 1 74 ? 9.208 -3.866 -8.213 1.00 90.12 74 ALA A C 1
ATOM 576 O O . ALA A 1 74 ? 10.424 -3.851 -8.390 1.00 90.12 74 ALA A O 1
ATOM 577 N N . ILE A 1 75 ? 8.338 -3.762 -9.223 1.00 88.50 75 ILE A N 1
ATOM 578 C CA . ILE A 1 75 ? 8.739 -3.642 -10.635 1.00 88.50 75 ILE A CA 1
ATOM 579 C C . ILE A 1 75 ? 8.711 -2.204 -11.163 1.00 88.50 75 ILE A C 1
ATOM 581 O O . ILE A 1 75 ? 9.133 -1.971 -12.296 1.00 88.50 75 ILE A O 1
ATOM 585 N N . GLY A 1 76 ? 8.199 -1.262 -10.369 1.00 88.19 76 GLY A N 1
ATOM 586 C CA . GLY A 1 76 ? 8.066 0.142 -10.736 1.00 88.19 76 GLY A CA 1
ATOM 587 C C . GLY A 1 76 ? 9.309 0.975 -10.431 1.00 88.19 76 GLY A C 1
ATOM 588 O O . GLY A 1 76 ? 10.185 0.595 -9.657 1.00 88.19 76 GLY A O 1
ATOM 589 N N . THR A 1 77 ? 9.365 2.160 -11.033 1.00 89.56 77 THR A N 1
ATOM 590 C CA . THR A 1 77 ? 10.350 3.193 -10.683 1.00 89.56 77 THR A CA 1
ATOM 591 C C . THR A 1 77 ? 10.085 3.747 -9.283 1.00 89.56 77 THR A C 1
ATOM 593 O O . THR A 1 77 ? 8.962 3.684 -8.783 1.00 89.56 77 THR A O 1
ATOM 596 N N . GLN A 1 78 ? 11.086 4.386 -8.673 1.00 89.69 78 GLN A N 1
ATOM 597 C CA . GLN A 1 78 ? 10.931 5.038 -7.368 1.00 89.69 78 GLN A CA 1
ATOM 598 C C . GLN A 1 78 ? 9.761 6.039 -7.343 1.00 89.69 78 GLN A C 1
ATOM 600 O O . GLN A 1 78 ? 9.015 6.102 -6.370 1.00 89.69 78 GLN A O 1
ATOM 605 N N . GLN A 1 79 ? 9.553 6.791 -8.428 1.00 89.81 79 GLN A N 1
ATOM 606 C CA . GLN A 1 79 ? 8.435 7.730 -8.523 1.00 89.81 79 GLN A CA 1
ATOM 607 C C . GLN A 1 79 ? 7.082 7.006 -8.488 1.00 89.81 79 GLN A C 1
ATOM 609 O O . GLN A 1 79 ? 6.167 7.438 -7.792 1.00 89.81 79 GLN A O 1
ATOM 614 N N . GLN A 1 80 ? 6.960 5.889 -9.210 1.00 90.62 80 GLN A N 1
ATOM 615 C CA . GLN A 1 80 ? 5.738 5.081 -9.236 1.00 90.62 80 GLN A CA 1
ATOM 616 C C . GLN A 1 80 ? 5.487 4.405 -7.884 1.00 90.62 80 GLN A C 1
ATOM 618 O O . GLN A 1 80 ? 4.356 4.414 -7.410 1.00 90.62 80 GLN A O 1
ATOM 623 N N . GLN A 1 81 ? 6.538 3.902 -7.229 1.00 92.31 81 GLN A N 1
ATOM 624 C CA . GLN A 1 81 ? 6.471 3.362 -5.868 1.00 92.31 81 GLN A CA 1
ATOM 625 C C . GLN A 1 81 ? 5.905 4.394 -4.886 1.00 92.31 81 GLN A C 1
ATOM 627 O O . GLN A 1 81 ? 4.926 4.120 -4.194 1.00 92.31 81 GLN A O 1
ATOM 632 N N . MET A 1 82 ? 6.476 5.603 -4.864 1.00 90.69 82 MET A N 1
ATOM 633 C CA . MET A 1 82 ? 6.020 6.673 -3.970 1.00 90.69 82 MET A CA 1
ATOM 634 C C . MET A 1 82 ? 4.584 7.095 -4.267 1.00 90.69 82 MET A C 1
ATOM 636 O O . MET A 1 82 ? 3.831 7.402 -3.345 1.00 90.69 82 MET A O 1
ATOM 640 N N . SER A 1 83 ? 4.194 7.076 -5.541 1.00 91.38 83 SER A N 1
ATOM 641 C CA . SER A 1 83 ? 2.831 7.391 -5.946 1.00 91.38 83 SER A CA 1
ATOM 642 C C . SER A 1 83 ? 1.814 6.366 -5.443 1.00 91.38 83 SER A C 1
ATOM 644 O O . SER A 1 83 ? 0.817 6.739 -4.830 1.00 91.38 83 SER A O 1
ATOM 646 N N . VAL A 1 84 ? 2.103 5.069 -5.607 1.00 92.38 84 VAL A N 1
ATOM 647 C CA . VAL A 1 84 ? 1.257 3.982 -5.087 1.00 92.38 84 VAL A CA 1
ATOM 648 C C . VAL A 1 84 ? 1.085 4.109 -3.573 1.00 92.38 84 VAL A C 1
ATOM 650 O O . VAL A 1 84 ? -0.038 4.049 -3.079 1.00 92.38 84 VAL A O 1
ATOM 653 N N . VAL A 1 85 ? 2.175 4.346 -2.836 1.00 91.81 85 VAL A N 1
ATOM 654 C CA . VAL A 1 85 ? 2.136 4.539 -1.375 1.00 91.81 85 VAL A CA 1
ATOM 655 C C . VAL A 1 85 ? 1.299 5.752 -0.990 1.00 91.81 85 VAL A C 1
ATOM 657 O O . VAL A 1 85 ? 0.532 5.679 -0.032 1.00 91.81 85 VAL A O 1
ATOM 660 N N . ALA A 1 86 ? 1.430 6.862 -1.720 1.00 92.38 86 ALA A N 1
ATOM 661 C CA . ALA A 1 86 ? 0.663 8.070 -1.452 1.00 92.38 86 ALA A CA 1
ATOM 662 C C . ALA A 1 86 ? -0.847 7.830 -1.599 1.00 92.38 86 ALA A C 1
ATOM 664 O O . ALA A 1 86 ? -1.616 8.299 -0.762 1.00 92.38 86 ALA A O 1
ATOM 665 N N . GLU A 1 87 ? -1.271 7.059 -2.604 1.00 94.12 87 GLU A N 1
ATOM 666 C CA . GLU A 1 87 ? -2.690 6.759 -2.828 1.00 94.12 87 GLU A CA 1
ATOM 667 C C . GLU A 1 87 ? -3.307 5.867 -1.748 1.00 94.12 87 GLU A C 1
ATOM 669 O O . GLU A 1 87 ? -4.481 6.028 -1.420 1.00 94.12 87 GLU A O 1
ATOM 674 N N . VAL A 1 88 ? -2.531 4.951 -1.163 1.00 95.31 88 VAL A N 1
ATOM 675 C CA . VAL A 1 88 ? -3.016 4.048 -0.100 1.00 95.31 88 VAL A CA 1
ATOM 676 C C . VAL A 1 88 ? -2.586 4.472 1.305 1.00 95.31 88 VAL A C 1
ATOM 678 O O . VAL A 1 88 ? -2.794 3.731 2.266 1.00 95.31 88 VAL A O 1
ATOM 681 N N . ARG A 1 89 ? -2.016 5.674 1.455 1.00 94.25 89 ARG A N 1
ATOM 682 C CA . ARG A 1 89 ? -1.474 6.183 2.723 1.00 94.25 89 ARG A CA 1
ATOM 683 C C . ARG A 1 89 ? -2.489 6.132 3.858 1.00 94.25 89 ARG A C 1
ATOM 685 O O . ARG A 1 89 ? -2.166 5.658 4.941 1.00 94.25 89 ARG A O 1
ATOM 692 N N . GLU A 1 90 ? -3.710 6.590 3.609 1.00 93.06 90 GLU A N 1
ATOM 693 C CA . GLU A 1 90 ? -4.765 6.594 4.626 1.00 93.06 90 GLU A CA 1
ATOM 694 C C . GLU A 1 90 ? -5.111 5.173 5.084 1.00 93.06 90 GLU A C 1
ATOM 696 O O . GLU A 1 90 ? -5.320 4.944 6.270 1.00 93.06 90 GLU A O 1
ATOM 701 N N . MET A 1 91 ? -5.083 4.189 4.181 1.00 94.25 91 MET A N 1
ATOM 702 C CA . MET A 1 91 ? -5.327 2.787 4.533 1.00 94.25 91 MET A CA 1
ATOM 703 C C . MET A 1 91 ? -4.189 2.200 5.375 1.00 94.25 91 MET A C 1
ATOM 705 O O . MET A 1 91 ? -4.438 1.463 6.328 1.00 94.25 91 MET A O 1
ATOM 709 N N . ILE A 1 92 ? -2.940 2.548 5.048 1.00 94.94 92 ILE A N 1
ATOM 710 C CA . ILE A 1 92 ? -1.767 2.182 5.852 1.00 94.94 92 ILE A CA 1
ATOM 711 C C . ILE A 1 92 ? -1.919 2.743 7.269 1.00 94.94 92 ILE A C 1
ATOM 713 O O . ILE A 1 92 ? -1.816 1.995 8.241 1.00 94.94 92 ILE A O 1
ATOM 717 N N . LEU A 1 93 ? -2.209 4.042 7.383 1.00 93.81 93 LEU A N 1
ATOM 718 C CA . LEU A 1 93 ? -2.372 4.716 8.670 1.00 93.81 93 LEU A CA 1
ATOM 719 C C . LEU A 1 93 ? -3.528 4.126 9.477 1.00 93.81 93 LEU A C 1
ATOM 721 O O . LEU A 1 93 ? -3.347 3.851 10.657 1.00 93.81 93 LEU A O 1
ATOM 725 N N . GLN A 1 94 ? -4.676 3.865 8.851 1.00 92.19 94 GLN A N 1
ATOM 726 C CA . GLN A 1 94 ? -5.828 3.250 9.513 1.00 92.19 94 GLN A CA 1
ATOM 727 C C . GLN A 1 94 ? -5.491 1.876 10.098 1.00 92.19 94 GLN A C 1
ATOM 729 O O . GLN A 1 94 ? -5.825 1.614 11.250 1.00 92.19 94 GLN A O 1
ATOM 734 N N . ASN A 1 95 ? -4.796 1.015 9.348 1.00 93.00 95 ASN A N 1
ATOM 735 C CA . ASN A 1 95 ? -4.404 -0.309 9.836 1.00 93.00 95 ASN A CA 1
ATOM 736 C C . ASN A 1 95 ? -3.394 -0.229 10.987 1.00 93.00 95 ASN A C 1
ATOM 738 O O . ASN A 1 95 ? -3.572 -0.895 12.005 1.00 93.00 95 ASN A O 1
ATOM 742 N N . VAL A 1 96 ? -2.363 0.611 10.859 1.00 93.31 96 VAL A N 1
ATOM 743 C CA . VAL A 1 96 ? -1.344 0.788 11.908 1.00 93.31 96 VAL A CA 1
ATOM 744 C C . VAL A 1 96 ? -1.959 1.402 13.168 1.00 93.31 96 VAL A C 1
ATOM 746 O O . VAL A 1 96 ? -1.711 0.927 14.278 1.00 93.31 96 VAL A O 1
ATOM 749 N N . GLN A 1 97 ? -2.805 2.420 13.009 1.00 92.62 97 GLN A N 1
ATOM 750 C CA . GLN A 1 97 ? -3.486 3.077 14.119 1.00 92.62 97 GLN A CA 1
ATOM 751 C C . GLN A 1 97 ? -4.479 2.142 14.806 1.00 92.62 97 GLN A C 1
ATOM 753 O O . GLN A 1 97 ? -4.508 2.114 16.032 1.00 92.62 97 GLN A O 1
ATOM 758 N N . ALA A 1 98 ? -5.253 1.348 14.058 1.00 90.06 98 ALA A N 1
ATOM 759 C CA . ALA A 1 98 ? -6.186 0.388 14.644 1.00 90.06 98 ALA A CA 1
ATOM 760 C C . ALA A 1 98 ? -5.464 -0.587 15.583 1.00 90.06 98 ALA A C 1
ATOM 762 O O . ALA A 1 98 ? -5.912 -0.822 16.703 1.00 90.06 98 ALA A O 1
ATOM 763 N N . VAL A 1 99 ? -4.294 -1.077 15.169 1.00 92.12 99 VAL A N 1
ATOM 764 C CA . VAL A 1 99 ? -3.471 -1.971 15.989 1.00 92.12 99 VAL A CA 1
ATOM 765 C C . VAL A 1 99 ? -2.895 -1.246 17.206 1.00 92.12 99 VAL A C 1
ATOM 767 O O . VAL A 1 99 ? -3.021 -1.736 18.327 1.00 92.12 99 VAL A O 1
ATOM 770 N N . HIS A 1 100 ? -2.317 -0.057 17.023 1.00 90.00 100 HIS A N 1
ATOM 771 C CA . HIS A 1 100 ? -1.704 0.701 18.118 1.00 90.00 100 HIS A CA 1
ATOM 772 C C . HIS A 1 100 ? -2.724 1.200 19.158 1.00 90.00 100 HIS A C 1
ATOM 774 O O . HIS A 1 100 ? -2.440 1.242 20.353 1.00 90.00 100 HIS A O 1
ATOM 780 N N . SER A 1 101 ? -3.930 1.565 18.722 1.00 90.44 101 SER A N 1
ATOM 781 C CA . SER A 1 101 ? -5.021 2.016 19.591 1.00 90.44 101 SER A CA 1
ATOM 782 C C . SER A 1 101 ? -5.815 0.867 20.223 1.00 90.44 101 SER A C 1
ATOM 784 O O . SER A 1 101 ? -6.731 1.131 21.002 1.00 90.44 101 SER A O 1
ATOM 786 N N . GLY A 1 102 ? -5.489 -0.392 19.908 1.00 87.75 102 GLY A N 1
ATOM 787 C CA . GLY A 1 102 ? -6.227 -1.560 20.392 1.00 87.75 102 GLY A CA 1
ATOM 788 C C . GLY A 1 102 ? -7.646 -1.666 19.822 1.00 87.75 102 GLY A C 1
ATOM 789 O O . GLY A 1 102 ? -8.509 -2.280 20.439 1.00 87.75 102 GLY A O 1
ATOM 790 N N . TRP A 1 103 ? -7.909 -1.058 18.662 1.00 88.44 103 TRP A N 1
ATOM 791 C CA . TRP A 1 103 ? -9.181 -1.139 17.933 1.00 88.44 103 TRP A CA 1
ATOM 792 C C . TRP A 1 103 ? -9.218 -2.379 17.033 1.00 88.44 103 TRP A C 1
ATOM 794 O O . TRP A 1 103 ? -9.493 -2.300 15.839 1.00 88.44 103 TRP A O 1
ATOM 804 N N . VAL A 1 104 ? -8.892 -3.520 17.628 1.00 89.75 104 VAL A N 1
ATOM 805 C CA . VAL A 1 104 ? -8.846 -4.848 17.011 1.00 89.75 104 VAL A CA 1
ATOM 806 C C . VAL A 1 104 ? -9.573 -5.817 17.937 1.00 89.75 104 VAL A C 1
ATOM 808 O O . VAL A 1 104 ? -9.545 -5.645 19.157 1.00 89.75 104 VAL A O 1
ATOM 811 N N . ALA A 1 105 ? -10.255 -6.812 17.379 1.00 86.88 105 ALA A N 1
ATOM 812 C CA . ALA A 1 105 ? -10.993 -7.797 18.160 1.00 86.88 105 ALA A CA 1
ATOM 813 C C . ALA A 1 105 ? -10.053 -8.771 18.884 1.00 86.88 105 ALA A C 1
ATOM 815 O O . ALA A 1 105 ? -10.306 -9.136 20.034 1.00 86.88 105 ALA A O 1
ATOM 816 N N . ASP A 1 106 ? -8.966 -9.173 18.225 1.00 90.50 106 ASP A N 1
ATOM 817 C CA . ASP A 1 106 ? -7.992 -10.127 18.744 1.00 90.50 106 ASP A CA 1
ATOM 818 C C . ASP A 1 106 ? -6.579 -9.909 18.161 1.00 90.50 106 ASP A C 1
ATOM 820 O O . ASP A 1 106 ? -6.317 -8.990 17.378 1.00 90.50 106 ASP A O 1
ATOM 824 N N . GLN A 1 107 ? -5.631 -10.741 18.607 1.00 91.50 107 GLN A N 1
ATOM 825 C CA . GLN A 1 107 ? -4.237 -10.676 18.159 1.00 91.50 107 GLN A CA 1
ATOM 826 C C . GLN A 1 107 ? -4.046 -11.142 16.712 1.00 91.50 107 GLN A C 1
ATOM 828 O O . GLN A 1 107 ? -3.110 -10.678 16.059 1.00 91.50 107 GLN A O 1
ATOM 833 N N . ASP A 1 108 ? -4.911 -12.021 16.206 1.00 92.38 108 ASP A N 1
ATOM 834 C CA . ASP A 1 108 ? -4.814 -12.532 14.840 1.00 92.38 108 ASP A CA 1
ATOM 835 C C . ASP A 1 108 ? -5.222 -11.441 13.842 1.00 92.38 108 ASP A C 1
ATOM 837 O O . ASP A 1 108 ? -4.531 -11.221 12.844 1.00 92.38 108 ASP A O 1
ATOM 841 N N . GLU A 1 109 ? -6.275 -10.677 14.149 1.00 92.00 109 GLU A N 1
ATOM 842 C CA . GLU A 1 109 ? -6.666 -9.484 13.398 1.00 92.00 109 GLU A CA 1
ATOM 843 C C . GLU A 1 109 ? -5.541 -8.442 13.401 1.00 92.00 109 GLU A C 1
ATOM 845 O O . GLU A 1 109 ? -5.187 -7.898 12.349 1.00 92.00 109 GLU A O 1
ATOM 850 N N . ALA A 1 110 ? -4.930 -8.194 14.563 1.00 92.69 110 ALA A N 1
ATOM 851 C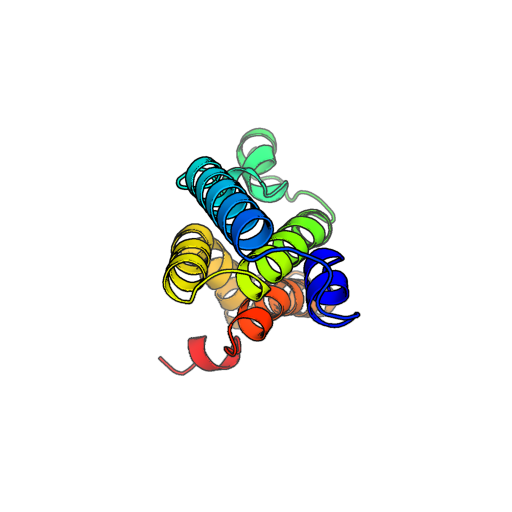 CA . ALA A 1 110 ? -3.824 -7.250 14.675 1.00 92.69 110 ALA A CA 1
ATOM 852 C C . ALA A 1 110 ? -2.627 -7.656 13.801 1.00 92.69 110 ALA A C 1
ATOM 854 O O . ALA A 1 110 ? -2.078 -6.835 13.058 1.00 92.69 110 ALA A O 1
ATOM 855 N N . ALA A 1 111 ? -2.248 -8.935 13.855 1.00 94.19 111 ALA A N 1
ATOM 856 C CA . ALA A 1 111 ? -1.167 -9.486 13.051 1.00 94.19 111 ALA A CA 1
ATOM 857 C C . ALA A 1 111 ? -1.479 -9.406 11.551 1.00 94.19 111 ALA A C 1
ATOM 859 O O . ALA A 1 111 ? -0.601 -9.048 10.765 1.00 94.19 111 ALA A O 1
ATOM 860 N N . LEU A 1 112 ? -2.722 -9.682 11.147 1.00 94.62 112 LEU A N 1
ATOM 861 C CA . LEU A 1 112 ? -3.139 -9.623 9.748 1.00 94.62 112 LEU A CA 1
ATOM 862 C C . LEU A 1 112 ? -3.102 -8.193 9.191 1.00 94.62 112 LEU A C 1
ATOM 864 O O . LEU A 1 112 ? -2.574 -7.983 8.097 1.00 94.62 112 LEU A O 1
ATOM 868 N N . LYS A 1 113 ? -3.602 -7.202 9.942 1.00 94.31 113 LYS A N 1
ATOM 869 C CA . LYS A 1 113 ? -3.563 -5.785 9.536 1.00 94.31 113 LYS A CA 1
ATOM 870 C C . LYS A 1 113 ? -2.134 -5.292 9.321 1.00 94.31 113 LYS A C 1
ATOM 872 O O . LYS A 1 113 ? -1.858 -4.658 8.301 1.00 94.31 113 LYS A O 1
ATOM 877 N N . LEU A 1 114 ? -1.217 -5.620 10.235 1.00 95.19 114 LEU A N 1
ATOM 878 C CA . LEU A 1 114 ? 0.198 -5.271 10.077 1.00 95.19 114 LEU A CA 1
ATOM 879 C C . LEU A 1 114 ? 0.851 -6.036 8.924 1.00 95.19 114 LEU A C 1
ATOM 881 O O . LEU A 1 114 ? 1.545 -5.426 8.115 1.00 95.19 114 LEU A O 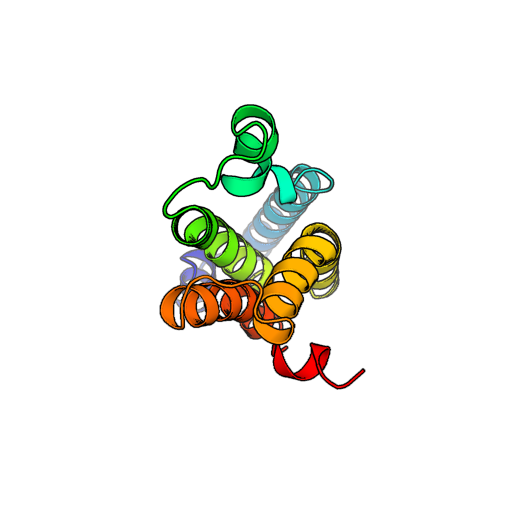1
ATOM 885 N N . ALA A 1 115 ? 0.590 -7.340 8.791 1.00 94.69 115 ALA A N 1
ATOM 886 C CA . ALA A 1 115 ? 1.143 -8.154 7.709 1.00 94.69 115 ALA A CA 1
ATOM 887 C C . ALA A 1 115 ? 0.739 -7.626 6.323 1.00 94.69 115 ALA A C 1
ATOM 889 O O . ALA A 1 115 ? 1.565 -7.579 5.413 1.00 94.69 115 ALA A O 1
ATOM 890 N N . ASN A 1 116 ? -0.513 -7.194 6.173 1.00 95.38 116 ASN A N 1
ATOM 891 C CA . ASN A 1 116 ? -1.028 -6.577 4.956 1.00 95.38 116 ASN A CA 1
ATOM 892 C C . ASN A 1 116 ? -0.247 -5.312 4.567 1.00 95.38 116 ASN A C 1
ATOM 894 O O . ASN A 1 116 ? 0.214 -5.195 3.431 1.00 95.38 116 ASN A O 1
ATOM 898 N N . VAL A 1 117 ? -0.049 -4.395 5.518 1.00 95.00 117 VAL A N 1
ATOM 899 C CA . VAL A 1 117 ? 0.734 -3.166 5.308 1.00 95.00 117 VAL A CA 1
ATOM 900 C C . VAL A 1 117 ? 2.197 -3.492 4.995 1.00 95.00 117 VAL A C 1
ATOM 902 O O . VAL A 1 117 ? 2.778 -2.951 4.052 1.00 95.00 117 VAL A O 1
ATOM 905 N N . ASP A 1 118 ? 2.782 -4.423 5.742 1.00 94.00 118 ASP A N 1
ATOM 906 C CA . ASP A 1 118 ? 4.184 -4.810 5.614 1.00 94.00 118 ASP A CA 1
ATOM 907 C C . ASP A 1 118 ? 4.545 -5.393 4.258 1.00 94.00 118 ASP A C 1
ATOM 909 O O . ASP A 1 118 ? 5.658 -5.177 3.778 1.00 94.00 118 ASP A O 1
ATOM 913 N N . ILE A 1 119 ? 3.634 -6.138 3.631 1.00 93.94 119 ILE A N 1
ATOM 914 C CA . ILE A 1 119 ? 3.874 -6.708 2.303 1.00 93.94 119 ILE A CA 1
ATOM 915 C C . ILE A 1 119 ? 4.188 -5.593 1.293 1.00 93.94 119 ILE A C 1
ATOM 917 O O . ILE A 1 119 ? 5.111 -5.745 0.491 1.00 93.94 119 ILE A O 1
ATOM 921 N N . LEU A 1 120 ? 3.481 -4.460 1.365 1.00 93.62 120 LEU A N 1
ATOM 922 C CA . LEU A 1 120 ? 3.746 -3.302 0.512 1.00 93.62 120 LEU A CA 1
ATOM 923 C C . LEU A 1 120 ? 5.005 -2.545 0.944 1.00 93.62 120 LEU A C 1
ATOM 925 O O . LEU A 1 120 ? 5.845 -2.242 0.100 1.00 93.62 120 LEU A O 1
ATOM 929 N N . LEU A 1 121 ? 5.160 -2.255 2.239 1.00 92.38 121 LEU A N 1
ATOM 930 C CA . LEU A 1 121 ? 6.306 -1.479 2.727 1.00 92.38 121 LEU A CA 1
ATOM 931 C C . LEU A 1 121 ? 7.636 -2.190 2.445 1.00 92.38 121 LEU A C 1
ATOM 933 O O . LEU A 1 121 ? 8.575 -1.570 1.943 1.00 92.38 121 LEU A O 1
ATOM 937 N N . ARG A 1 122 ? 7.703 -3.511 2.637 1.00 92.00 122 ARG A N 1
ATOM 938 C CA . ARG A 1 122 ? 8.909 -4.289 2.320 1.00 92.00 122 ARG A CA 1
ATOM 939 C C . ARG A 1 122 ? 9.252 -4.262 0.832 1.00 92.00 122 ARG A C 1
ATOM 941 O O . ARG A 1 122 ? 10.432 -4.296 0.494 1.00 92.00 122 ARG A O 1
ATOM 948 N N . ALA A 1 123 ? 8.260 -4.157 -0.055 1.00 88.12 123 ALA A N 1
ATOM 949 C CA . ALA A 1 123 ? 8.493 -4.073 -1.499 1.00 88.12 123 ALA A CA 1
ATOM 950 C C . ALA A 1 123 ? 9.202 -2.776 -1.930 1.00 88.12 123 ALA A C 1
ATOM 952 O O . ALA A 1 123 ? 9.799 -2.740 -3.002 1.00 88.12 123 ALA A O 1
ATOM 953 N N . ILE A 1 124 ? 9.168 -1.738 -1.091 1.00 87.06 124 ILE A N 1
ATOM 954 C CA . ILE A 1 124 ? 9.828 -0.441 -1.317 1.00 87.06 124 ILE A CA 1
ATOM 955 C C . ILE A 1 124 ? 10.984 -0.185 -0.336 1.00 87.06 124 ILE A C 1
ATOM 957 O O . ILE A 1 124 ? 11.524 0.917 -0.286 1.00 87.06 124 ILE A O 1
ATOM 961 N N . GLY A 1 125 ? 11.373 -1.194 0.453 1.00 84.12 125 GLY A N 1
ATOM 962 C CA . GLY A 1 125 ? 12.459 -1.092 1.432 1.00 84.12 125 GLY A CA 1
ATOM 963 C C . GLY A 1 125 ? 12.105 -0.334 2.717 1.00 84.12 125 GLY A C 1
ATOM 964 O O . GLY A 1 125 ? 13.010 0.115 3.418 1.00 84.12 125 GLY A O 1
ATOM 965 N N . LEU A 1 126 ? 10.815 -0.186 3.027 1.00 84.19 126 LEU A N 1
ATOM 966 C CA . LEU A 1 126 ? 10.307 0.408 4.266 1.00 84.19 126 LEU A CA 1
ATOM 967 C C . LEU A 1 126 ? 9.741 -0.664 5.215 1.00 84.19 126 LEU A C 1
ATOM 969 O O . LEU A 1 126 ? 9.501 -1.806 4.824 1.00 84.19 126 LEU A O 1
ATOM 973 N N . ASP A 1 127 ? 9.501 -0.276 6.468 1.00 79.81 127 ASP A N 1
ATOM 974 C CA . ASP A 1 127 ? 8.892 -1.122 7.503 1.00 79.81 127 ASP A CA 1
ATOM 975 C C . ASP A 1 127 ? 7.859 -0.320 8.319 1.00 79.81 127 ASP A C 1
ATOM 977 O O . ASP A 1 127 ? 8.043 0.881 8.540 1.00 79.81 127 ASP A O 1
ATOM 981 N N . HIS A 1 128 ? 6.767 -0.959 8.763 1.00 75.12 128 HIS A N 1
ATOM 982 C CA . HIS A 1 128 ? 5.693 -0.293 9.515 1.00 75.12 128 HIS A CA 1
ATOM 983 C C . HIS A 1 128 ? 6.173 0.339 10.829 1.00 75.12 128 HIS A C 1
ATOM 985 O O . HIS A 1 128 ? 5.615 1.349 11.258 1.00 75.12 128 HIS A O 1
ATOM 991 N N . THR A 1 129 ? 7.229 -0.193 11.451 1.00 78.75 129 THR A N 1
ATOM 992 C CA . THR A 1 129 ? 7.826 0.371 12.673 1.00 78.75 129 THR A CA 1
ATOM 993 C C . THR A 1 129 ? 8.335 1.802 12.484 1.00 78.75 129 THR A C 1
ATOM 995 O O . THR A 1 129 ? 8.338 2.583 13.435 1.00 78.75 129 THR A O 1
ATOM 998 N N . MET A 1 130 ? 8.685 2.194 11.253 1.00 75.69 130 MET A N 1
ATOM 999 C CA . MET A 1 130 ? 9.112 3.558 10.923 1.00 75.69 130 MET A CA 1
ATOM 1000 C C . MET A 1 130 ? 7.971 4.583 11.015 1.00 75.69 130 MET A C 1
ATOM 1002 O O . MET A 1 130 ? 8.241 5.775 11.126 1.00 75.69 130 MET A O 1
ATOM 1006 N N . LEU A 1 131 ? 6.710 4.136 10.985 1.00 70.62 131 LEU A N 1
ATOM 1007 C CA . LEU A 1 131 ? 5.526 4.998 11.092 1.00 70.62 131 LEU A CA 1
ATOM 1008 C C . LEU A 1 131 ? 5.117 5.279 12.545 1.00 70.62 131 LEU A C 1
ATOM 1010 O O . LEU A 1 131 ? 4.314 6.171 12.794 1.00 70.62 131 LEU A O 1
ATOM 1014 N N . ILE A 1 132 ? 5.648 4.510 13.499 1.00 64.62 132 ILE A N 1
ATOM 1015 C CA . ILE A 1 132 ? 5.304 4.594 14.928 1.00 64.62 132 ILE A CA 1
ATOM 1016 C C . ILE A 1 132 ? 6.267 5.550 15.664 1.00 64.62 132 ILE A C 1
ATOM 1018 O O . ILE A 1 132 ? 5.991 5.993 16.774 1.00 64.62 132 ILE A O 1
ATOM 1022 N N . ALA A 1 133 ? 7.400 5.896 15.045 1.00 55.06 133 ALA A N 1
ATOM 1023 C CA . ALA A 1 133 ? 8.461 6.710 15.642 1.00 55.06 133 ALA A CA 1
ATOM 1024 C C . ALA A 1 133 ? 8.289 8.237 15.473 1.00 55.06 133 ALA A C 1
ATOM 1026 O O . ALA A 1 133 ? 9.232 8.980 15.752 1.00 55.06 133 ALA A O 1
ATOM 1027 N N . SER A 1 134 ? 7.127 8.709 15.010 1.00 43.12 134 SER A N 1
ATOM 1028 C CA . SER A 1 134 ? 6.840 10.124 14.708 1.00 43.12 134 SER A CA 1
ATOM 1029 C C . SER A 1 134 ? 5.709 10.703 15.541 1.00 43.12 134 SER A C 1
ATOM 1031 O O . SER A 1 134 ? 4.674 10.011 15.651 1.00 43.12 134 SER A O 1
#